Protein AF-A0A2G0E6L5-F1 (afdb_monomer)

Foldseek 3Di:
DAALQAALPPRHRDDFWFADVPSRYIHHPVCCVVDVVTPPADSLLSVVVSVVVPDDPVPDPDDDDDPVSVVSVVVSVVVVCCVPVVDDDPVVVVVVCVVVCVVVPDDPPPPPPPPPPDPDDDDD

Structure (mmCIF, N/CA/C/O backbone):
data_AF-A0A2G0E6L5-F1
#
_entry.id   AF-A0A2G0E6L5-F1
#
loop_
_atom_site.group_PDB
_atom_site.id
_atom_site.type_symbol
_atom_site.label_atom_id
_atom_site.label_alt_id
_atom_site.label_comp_id
_atom_site.label_asym_id
_atom_site.label_entity_id
_atom_site.label_seq_id
_atom_site.pdbx_PDB_ins_code
_atom_site.Cartn_x
_atom_site.Cartn_y
_atom_site.Cartn_z
_atom_site.occupancy
_atom_site.B_iso_or_equiv
_atom_site.auth_seq_id
_atom_site.auth_comp_id
_atom_site.auth_asym_id
_atom_site.auth_atom_id
_atom_site.pdbx_PDB_model_num
ATOM 1 N N . ALA A 1 1 ? -3.704 -6.688 -12.206 1.00 71.94 1 ALA A N 1
ATOM 2 C CA . ALA A 1 1 ? -3.795 -6.500 -10.745 1.00 71.94 1 ALA A CA 1
ATOM 3 C C . ALA A 1 1 ? -2.382 -6.528 -10.171 1.00 71.94 1 ALA A C 1
ATOM 5 O O . ALA A 1 1 ? -1.579 -7.297 -10.692 1.00 71.94 1 ALA A O 1
ATOM 6 N N . PRO A 1 2 ? -2.071 -5.690 -9.175 1.00 89.50 2 PRO A N 1
ATOM 7 C CA . PRO A 1 2 ? -0.732 -5.581 -8.597 1.00 89.50 2 PRO A CA 1
ATOM 8 C C . PRO A 1 2 ? -0.267 -6.854 -7.868 1.00 89.50 2 PRO A C 1
ATOM 10 O O . PRO A 1 2 ? -1.078 -7.542 -7.243 1.00 89.50 2 PRO A O 1
ATOM 13 N N . ILE A 1 3 ? 1.035 -7.163 -7.932 1.00 95.25 3 ILE A N 1
ATOM 14 C CA . ILE A 1 3 ? 1.631 -8.350 -7.288 1.00 95.25 3 ILE A CA 1
ATOM 15 C C . ILE A 1 3 ? 2.066 -8.010 -5.854 1.00 95.25 3 ILE A C 1
ATOM 17 O O . ILE A 1 3 ? 3.027 -7.272 -5.647 1.00 95.25 3 ILE A O 1
ATOM 21 N N . TRP A 1 4 ? 1.393 -8.593 -4.857 1.00 95.81 4 TRP A N 1
ATOM 22 C CA . TRP A 1 4 ? 1.665 -8.362 -3.425 1.00 95.81 4 TRP A CA 1
ATOM 23 C C . TRP A 1 4 ? 2.383 -9.521 -2.723 1.00 95.81 4 TRP A C 1
ATOM 25 O O . TRP A 1 4 ? 2.930 -9.368 -1.631 1.00 95.81 4 TRP A O 1
ATOM 35 N N . THR A 1 5 ? 2.397 -10.706 -3.326 1.00 95.56 5 THR A N 1
ATOM 36 C CA . THR A 1 5 ? 2.822 -11.937 -2.646 1.00 95.56 5 THR A CA 1
ATOM 37 C C . THR A 1 5 ? 4.336 -12.067 -2.508 1.00 95.56 5 THR A C 1
ATOM 39 O O . THR A 1 5 ? 4.821 -12.541 -1.483 1.00 95.56 5 THR A O 1
ATOM 42 N N . HIS A 1 6 ? 5.094 -11.630 -3.511 1.00 96.25 6 HIS A N 1
ATOM 43 C CA . HIS A 1 6 ? 6.541 -11.819 -3.596 1.00 96.25 6 HIS A CA 1
ATOM 44 C C . HIS A 1 6 ? 7.192 -10.655 -4.345 1.00 96.25 6 HIS A C 1
ATOM 46 O O . HIS A 1 6 ? 6.513 -9.918 -5.057 1.00 96.25 6 HIS A O 1
ATOM 52 N N . CYS A 1 7 ? 8.509 -10.504 -4.196 1.00 97.69 7 CYS A N 1
ATOM 53 C CA . CYS A 1 7 ? 9.281 -9.523 -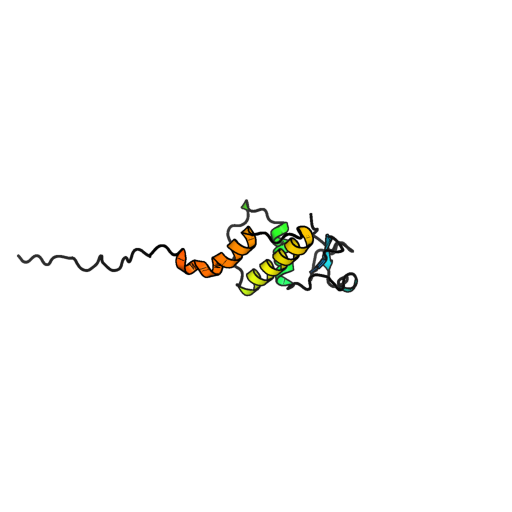4.943 1.00 97.69 7 CYS A CA 1
ATOM 54 C C . CYS A 1 7 ? 9.186 -9.830 -6.434 1.00 97.69 7 CYS A C 1
ATOM 56 O O . CYS A 1 7 ? 9.642 -10.886 -6.867 1.00 97.69 7 CYS A O 1
ATOM 58 N N . VAL A 1 8 ? 8.686 -8.883 -7.219 1.00 97.69 8 VAL A N 1
ATOM 59 C CA . VAL A 1 8 ? 8.522 -9.039 -8.674 1.00 97.69 8 VAL A CA 1
ATOM 60 C C . VAL A 1 8 ? 9.833 -9.264 -9.434 1.00 97.69 8 VAL A C 1
ATOM 62 O O . VAL A 1 8 ? 9.801 -9.740 -10.561 1.00 97.69 8 VAL A O 1
ATOM 65 N N . VAL A 1 9 ? 10.986 -8.967 -8.822 1.00 97.25 9 VAL A N 1
ATOM 66 C CA . VAL A 1 9 ? 12.297 -9.136 -9.468 1.00 97.25 9 VAL A CA 1
ATOM 67 C C . VAL A 1 9 ? 12.984 -10.457 -9.119 1.00 97.25 9 VA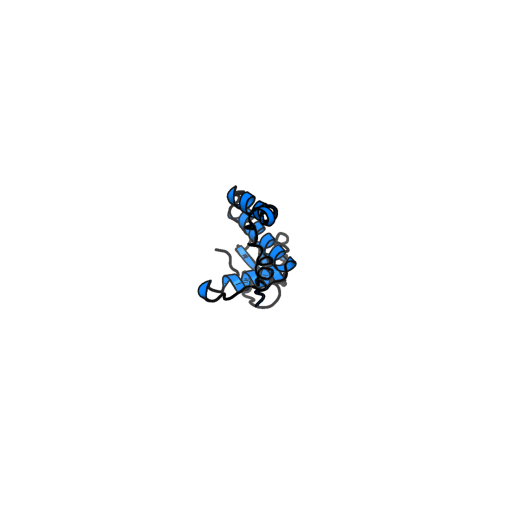L A C 1
ATOM 69 O O . VAL A 1 9 ? 13.628 -11.049 -9.977 1.00 97.25 9 VAL A O 1
ATOM 72 N N . CYS A 1 10 ? 12.866 -10.950 -7.883 1.00 97.25 10 CYS A N 1
ATOM 73 C CA . CYS A 1 10 ? 13.588 -12.161 -7.456 1.00 97.25 10 CYS A CA 1
ATOM 74 C C . CYS A 1 10 ? 12.748 -13.233 -6.767 1.00 97.25 10 CYS A C 1
ATOM 76 O O . CYS A 1 10 ? 13.301 -14.245 -6.344 1.00 97.25 10 CYS A O 1
ATOM 78 N N . GLY A 1 11 ? 11.449 -13.007 -6.581 1.00 97.25 11 GLY A N 1
ATOM 79 C CA . GLY A 1 11 ? 10.563 -13.955 -5.910 1.00 97.25 11 GLY A CA 1
ATOM 80 C C . GLY A 1 11 ? 10.707 -14.022 -4.387 1.00 97.25 11 GLY A C 1
ATOM 81 O O . GLY A 1 11 ? 10.053 -14.855 -3.768 1.00 97.25 11 GLY A O 1
ATOM 82 N N . GLU A 1 12 ? 11.515 -13.160 -3.755 1.00 97.38 12 GLU A N 1
ATOM 83 C CA . GLU A 1 12 ? 11.623 -13.108 -2.289 1.00 97.38 12 GLU A CA 1
ATOM 84 C C . GLU A 1 12 ? 10.243 -12.898 -1.649 1.00 97.38 12 GLU A C 1
ATOM 86 O O . GLU A 1 12 ? 9.460 -12.060 -2.099 1.00 97.38 12 GLU A O 1
ATOM 91 N N . THR A 1 13 ? 9.946 -13.638 -0.584 1.00 95.94 13 THR A N 1
ATOM 92 C CA . THR A 1 13 ? 8.643 -13.596 0.103 1.00 95.94 13 THR A CA 1
ATOM 93 C C . THR A 1 13 ? 8.738 -12.989 1.499 1.00 95.94 13 THR A C 1
ATOM 95 O O . THR A 1 13 ? 7.722 -12.527 2.034 1.00 95.94 13 THR A O 1
ATOM 98 N N . LYS A 1 14 ? 9.948 -12.933 2.073 1.00 94.19 14 LYS A N 1
ATOM 99 C CA . LYS A 1 14 ? 10.218 -12.502 3.449 1.00 94.19 14 LYS A CA 1
ATOM 100 C C . LYS A 1 14 ? 11.044 -11.216 3.502 1.00 94.19 14 LYS A C 1
ATOM 102 O O . LYS A 1 14 ? 11.731 -10.849 2.558 1.00 94.19 14 LYS A O 1
ATOM 107 N N . GLY A 1 15 ? 10.976 -10.535 4.644 1.00 93.00 15 GLY A N 1
ATOM 108 C CA . GLY A 1 15 ? 11.694 -9.284 4.887 1.00 93.00 15 GLY A CA 1
ATOM 109 C C . GLY A 1 15 ? 10.863 -8.040 4.577 1.00 93.00 15 GLY A C 1
ATOM 110 O O . GLY A 1 15 ? 9.630 -8.088 4.563 1.00 93.00 15 GLY A O 1
ATOM 111 N N . LYS A 1 16 ? 11.553 -6.913 4.382 1.00 95.31 16 LYS A N 1
ATOM 112 C CA . LYS A 1 16 ? 10.930 -5.626 4.066 1.00 95.31 16 LYS A CA 1
ATOM 113 C C . LYS A 1 16 ? 10.669 -5.515 2.572 1.00 95.31 16 LYS A C 1
ATOM 115 O O . LYS A 1 16 ? 11.498 -5.900 1.745 1.00 95.31 16 LYS A O 1
ATOM 120 N N . PHE A 1 17 ? 9.518 -4.945 2.259 1.00 97.31 17 PHE A N 1
ATOM 121 C CA . PHE A 1 17 ? 9.077 -4.685 0.903 1.00 97.31 17 PHE A CA 1
ATOM 122 C C . PHE A 1 17 ? 8.621 -3.245 0.797 1.00 97.31 17 PHE A C 1
ATOM 124 O O . PHE A 1 17 ? 8.211 -2.646 1.790 1.00 97.31 17 PHE A O 1
ATOM 131 N N . ASP A 1 18 ? 8.658 -2.740 -0.423 1.00 97.00 18 ASP A N 1
ATOM 132 C CA . ASP A 1 18 ? 7.980 -1.514 -0.808 1.00 97.00 18 ASP A CA 1
ATOM 133 C C . ASP A 1 18 ? 7.271 -1.730 -2.145 1.00 97.00 18 ASP A C 1
ATOM 135 O O . ASP A 1 18 ? 7.517 -2.734 -2.819 1.00 97.00 18 ASP A O 1
ATOM 139 N N . TYR A 1 19 ? 6.369 -0.830 -2.511 1.00 96.62 19 TYR A N 1
ATOM 140 C CA . TYR A 1 19 ? 5.605 -0.926 -3.742 1.00 96.62 19 TYR A CA 1
ATOM 141 C C . TYR A 1 19 ? 6.252 -0.132 -4.877 1.00 96.62 19 TYR A C 1
ATOM 143 O O . TYR A 1 19 ? 6.645 1.019 -4.700 1.00 96.62 19 TYR A O 1
ATOM 151 N N . SER A 1 20 ? 6.326 -0.745 -6.057 1.00 96.00 20 SER A N 1
ATOM 152 C CA . SER A 1 20 ? 6.755 -0.092 -7.288 1.00 96.00 20 SER A CA 1
ATOM 153 C C . SER A 1 20 ? 5.649 -0.169 -8.330 1.00 96.00 20 SER A C 1
ATOM 155 O O . SER A 1 20 ? 5.268 -1.254 -8.780 1.00 96.00 20 SER A O 1
ATOM 157 N N . SER A 1 21 ? 5.178 0.997 -8.768 1.00 93.69 21 SER A N 1
ATOM 158 C CA . SER A 1 21 ? 4.220 1.076 -9.877 1.00 93.69 21 SER A CA 1
ATOM 159 C C . SER A 1 21 ? 4.873 0.746 -11.210 1.00 93.69 21 SER A C 1
ATOM 161 O O . SER A 1 21 ? 4.269 0.052 -12.026 1.00 93.69 21 SER A O 1
ATOM 163 N N . LYS A 1 22 ? 6.148 1.123 -11.373 1.00 93.75 22 LYS A N 1
ATOM 164 C CA . LYS A 1 22 ? 6.986 0.773 -12.526 1.00 93.75 22 LYS A CA 1
ATOM 165 C C . LYS A 1 22 ? 7.046 -0.738 -12.761 1.00 93.75 22 LYS A C 1
ATOM 167 O O . LYS A 1 22 ? 6.947 -1.175 -13.903 1.00 93.75 22 LYS A O 1
ATOM 172 N N . TYR A 1 23 ? 7.198 -1.532 -11.699 1.00 95.06 23 TYR A N 1
ATOM 173 C CA . TYR A 1 23 ? 7.230 -2.996 -11.791 1.00 95.06 23 TYR A CA 1
ATOM 174 C C . TYR A 1 23 ? 5.870 -3.669 -11.521 1.00 95.06 23 TYR A C 1
ATOM 176 O O . TYR A 1 23 ? 5.774 -4.895 -11.562 1.00 95.06 23 TYR A O 1
ATOM 184 N N . GLY A 1 24 ? 4.814 -2.895 -11.250 1.00 94.00 24 GLY A N 1
ATOM 185 C CA . GLY A 1 24 ? 3.460 -3.409 -11.024 1.00 94.00 24 GLY A CA 1
ATOM 186 C C . GLY A 1 24 ? 3.310 -4.303 -9.787 1.00 94.00 24 GLY A C 1
ATOM 187 O O . GLY A 1 24 ? 2.466 -5.205 -9.772 1.00 94.00 24 GLY A O 1
ATOM 188 N N . GLY A 1 25 ? 4.137 -4.103 -8.761 1.00 95.88 25 GLY A N 1
ATOM 189 C CA . GLY A 1 25 ? 4.125 -4.952 -7.576 1.00 95.88 25 GLY A CA 1
ATOM 190 C C . GLY A 1 25 ? 5.178 -4.595 -6.538 1.00 95.88 25 GLY A C 1
ATOM 191 O O . GLY A 1 25 ? 5.903 -3.605 -6.648 1.00 95.88 25 GLY A O 1
ATOM 192 N N . VAL A 1 26 ? 5.256 -5.421 -5.498 1.00 97.25 26 VAL A N 1
ATOM 193 C CA . VAL A 1 26 ? 6.206 -5.209 -4.406 1.00 97.25 26 VAL A CA 1
ATOM 194 C C . VAL A 1 26 ? 7.631 -5.599 -4.799 1.00 97.25 26 VAL A C 1
ATOM 196 O O . VAL A 1 26 ? 7.867 -6.599 -5.478 1.00 97.25 26 VAL A O 1
ATOM 199 N N . ILE A 1 27 ? 8.605 -4.839 -4.310 1.00 97.81 27 ILE A N 1
ATOM 200 C CA . ILE A 1 27 ? 10.041 -5.095 -4.432 1.00 97.81 27 ILE A CA 1
ATOM 201 C C . ILE A 1 27 ? 10.671 -5.200 -3.041 1.00 97.81 27 ILE A C 1
ATOM 203 O O . ILE A 1 27 ? 10.305 -4.462 -2.126 1.00 97.81 27 ILE A O 1
ATOM 207 N N . CYS A 1 28 ? 11.584 -6.156 -2.853 1.00 97.38 28 CYS A N 1
ATOM 208 C CA . CYS A 1 28 ? 12.268 -6.335 -1.573 1.00 97.38 28 CYS A CA 1
ATOM 209 C C . CYS A 1 28 ? 13.406 -5.320 -1.395 1.00 97.38 28 CYS A C 1
ATOM 211 O O . CYS A 1 28 ? 13.875 -4.726 -2.363 1.00 97.38 28 CYS A O 1
ATOM 213 N N . GLU A 1 29 ? 13.892 -5.177 -0.162 1.00 96.50 29 GLU A N 1
ATOM 214 C CA . GLU A 1 29 ? 14.966 -4.241 0.214 1.00 96.50 29 GLU A CA 1
ATOM 215 C C . GLU A 1 29 ? 16.228 -4.344 -0.660 1.00 96.50 29 GLU A C 1
ATOM 217 O O . GLU A 1 29 ? 16.821 -3.328 -1.011 1.00 96.50 29 GLU A O 1
ATOM 222 N N . ARG A 1 30 ? 16.588 -5.552 -1.121 1.00 97.06 30 ARG A N 1
ATOM 223 C CA . ARG A 1 30 ? 17.740 -5.761 -2.026 1.00 97.06 30 ARG A CA 1
ATOM 224 C C . ARG A 1 30 ? 17.564 -5.130 -3.410 1.00 97.06 30 ARG A C 1
ATOM 226 O O . ARG A 1 30 ? 18.526 -5.004 -4.156 1.00 97.06 30 ARG A O 1
ATOM 233 N N . HIS A 1 31 ? 16.325 -4.830 -3.772 1.00 97.62 31 HIS A N 1
ATOM 234 C CA . HIS A 1 31 ? 15.897 -4.431 -5.105 1.00 97.62 31 HIS A CA 1
ATOM 235 C C . HIS A 1 31 ? 15.266 -3.040 -5.137 1.00 97.62 31 HIS A C 1
ATOM 237 O O . HIS A 1 31 ? 14.825 -2.594 -6.192 1.00 97.62 31 HIS A O 1
ATOM 243 N N . TRP A 1 32 ? 15.27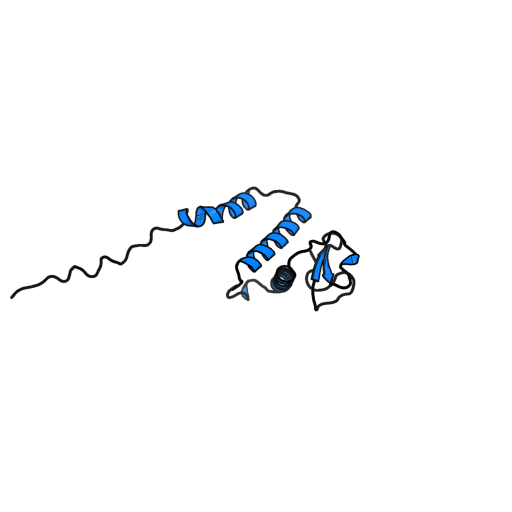0 -2.330 -4.007 1.00 96.88 32 TRP A N 1
ATOM 244 C CA . TRP A 1 32 ? 14.815 -0.946 -3.917 1.00 96.88 32 TRP A CA 1
ATOM 245 C C . TRP A 1 32 ? 15.551 -0.002 -4.865 1.00 96.88 32 TRP A C 1
ATOM 247 O O . TRP A 1 32 ? 14.921 0.887 -5.415 1.00 96.88 32 TRP A O 1
ATOM 257 N N . SER A 1 33 ? 16.841 -0.224 -5.118 1.00 96.81 33 SER A N 1
A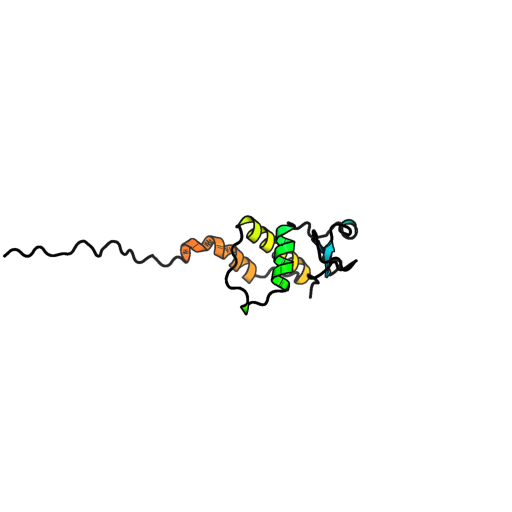TOM 258 C CA . SER A 1 33 ? 17.645 0.593 -6.038 1.00 96.81 33 SER A CA 1
ATOM 259 C C . SER A 1 33 ? 17.264 0.456 -7.518 1.00 96.81 33 SER A C 1
ATOM 261 O O . SER A 1 33 ? 17.775 1.197 -8.348 1.00 96.81 33 SER A O 1
ATOM 263 N N . MET A 1 34 ? 16.394 -0.490 -7.888 1.00 96.62 34 MET A N 1
ATOM 264 C CA . MET A 1 34 ? 15.893 -0.592 -9.268 1.00 96.62 34 MET A CA 1
ATOM 265 C C . MET A 1 34 ? 14.721 0.355 -9.551 1.00 96.62 34 MET A C 1
ATOM 267 O O . MET A 1 34 ? 14.347 0.561 -10.716 1.00 96.62 34 MET A O 1
ATOM 271 N N . ASP A 1 35 ? 14.146 0.929 -8.496 1.00 96.69 35 ASP A N 1
ATOM 272 C CA . ASP A 1 35 ? 13.129 1.961 -8.589 1.00 96.69 35 ASP A CA 1
ATOM 273 C C . ASP A 1 35 ? 13.310 3.014 -7.492 1.00 96.69 35 ASP A C 1
ATOM 275 O O . ASP A 1 35 ? 12.776 2.890 -6.390 1.00 96.69 35 ASP A O 1
ATOM 279 N N . ASP A 1 36 ? 14.028 4.086 -7.823 1.00 95.00 36 ASP A N 1
ATOM 280 C CA . ASP A 1 36 ? 14.204 5.240 -6.935 1.00 95.00 36 ASP A CA 1
ATOM 281 C C . ASP A 1 36 ? 12.874 5.955 -6.623 1.00 95.00 36 ASP A C 1
ATOM 283 O O . ASP A 1 36 ? 12.753 6.611 -5.586 1.00 95.00 36 ASP A O 1
ATOM 287 N N . HIS A 1 37 ? 11.861 5.782 -7.483 1.00 94.44 37 HIS A N 1
ATOM 288 C CA . HIS A 1 37 ? 10.518 6.357 -7.353 1.00 94.44 37 HIS A CA 1
ATOM 289 C C . HIS A 1 37 ? 9.492 5.351 -6.814 1.00 94.44 37 HIS A C 1
ATOM 291 O O . HIS A 1 37 ? 8.284 5.574 -6.927 1.00 94.44 37 HIS A O 1
ATOM 297 N N . ARG A 1 38 ? 9.951 4.249 -6.200 1.00 94.69 38 ARG A N 1
ATOM 298 C CA . ARG A 1 38 ? 9.086 3.399 -5.373 1.00 94.69 38 ARG A CA 1
ATOM 299 C C . ARG A 1 38 ? 8.361 4.249 -4.329 1.00 94.69 38 ARG A C 1
ATOM 301 O O . ARG A 1 38 ? 8.772 5.362 -4.020 1.00 94.69 38 ARG A O 1
ATOM 308 N N . TYR A 1 39 ? 7.287 3.732 -3.760 1.00 95.00 39 TYR A N 1
ATOM 309 C CA . TYR A 1 39 ? 6.382 4.563 -2.965 1.00 95.00 39 TYR A CA 1
ATOM 310 C C . TYR A 1 39 ? 6.992 5.118 -1.673 1.00 95.00 39 TYR A C 1
ATOM 312 O O . TYR A 1 39 ? 6.465 6.082 -1.119 1.00 95.00 39 TYR A O 1
ATOM 320 N N . HIS A 1 40 ? 8.097 4.537 -1.193 1.00 95.69 40 HIS A N 1
ATOM 321 C CA . HIS A 1 40 ? 8.715 4.868 0.094 1.00 95.69 40 HIS A CA 1
ATOM 322 C C . HIS A 1 40 ? 7.709 4.794 1.244 1.00 95.69 40 HIS A C 1
ATOM 324 O O . HIS A 1 40 ? 7.781 5.560 2.204 1.00 95.69 40 HIS A O 1
ATOM 330 N N . ALA A 1 41 ? 6.771 3.850 1.143 1.00 94.81 41 ALA A N 1
ATOM 331 C CA . ALA A 1 41 ? 5.707 3.681 2.114 1.00 94.81 41 ALA A CA 1
ATOM 332 C C . ALA A 1 41 ? 6.240 3.116 3.440 1.00 94.81 41 ALA A C 1
ATOM 334 O O . ALA A 1 41 ? 7.286 2.461 3.494 1.00 94.81 41 ALA A O 1
ATOM 335 N N . ASP A 1 42 ? 5.488 3.323 4.528 1.00 95.06 42 ASP A N 1
ATOM 336 C CA . ASP A 1 42 ? 5.816 2.715 5.820 1.00 95.06 42 ASP A CA 1
ATOM 337 C C . ASP A 1 42 ? 5.868 1.178 5.667 1.00 95.06 42 ASP A C 1
ATOM 339 O O . ASP A 1 42 ? 4.870 0.566 5.261 1.00 95.06 42 ASP A O 1
ATOM 343 N N . PRO A 1 43 ? 6.983 0.511 6.025 1.00 92.88 43 PRO A N 1
ATOM 344 C CA . PRO A 1 43 ? 7.108 -0.938 5.881 1.00 92.88 43 PRO A CA 1
ATOM 345 C C . PRO A 1 43 ? 6.011 -1.731 6.606 1.00 92.88 43 PRO A C 1
ATOM 347 O O . PRO A 1 43 ? 5.655 -2.831 6.177 1.00 92.88 43 PRO A O 1
ATOM 350 N N . ARG A 1 44 ? 5.447 -1.187 7.695 1.00 94.50 44 ARG A N 1
ATOM 351 C CA . ARG A 1 44 ? 4.313 -1.783 8.418 1.00 94.50 44 ARG A CA 1
ATOM 352 C C . ARG A 1 44 ? 3.047 -1.732 7.573 1.00 94.50 44 ARG A C 1
ATOM 354 O O . ARG A 1 44 ? 2.323 -2.722 7.520 1.00 94.50 44 ARG A O 1
ATOM 361 N N . ALA A 1 45 ? 2.792 -0.613 6.897 1.00 95.88 45 ALA A N 1
ATOM 362 C CA . ALA A 1 45 ? 1.654 -0.486 5.995 1.00 95.88 45 ALA A CA 1
ATOM 363 C C . ALA A 1 45 ? 1.769 -1.481 4.835 1.00 95.88 45 ALA A C 1
ATOM 365 O O . ALA A 1 45 ? 0.826 -2.233 4.589 1.00 95.88 45 ALA A O 1
ATOM 366 N N . VAL A 1 46 ? 2.946 -1.571 4.203 1.00 96.06 46 VAL A N 1
ATOM 367 C CA . VAL A 1 46 ? 3.204 -2.543 3.127 1.00 96.06 46 VAL A CA 1
ATOM 368 C C . VAL A 1 46 ? 3.002 -3.976 3.625 1.00 96.06 46 VAL A C 1
ATOM 370 O O . VAL A 1 46 ? 2.355 -4.774 2.951 1.00 96.06 46 VAL A O 1
ATOM 373 N N . TYR A 1 47 ? 3.489 -4.308 4.824 1.00 94.88 47 TYR A N 1
ATOM 374 C CA . TYR A 1 47 ? 3.272 -5.620 5.436 1.00 94.88 47 TYR A CA 1
ATOM 375 C C . TYR A 1 47 ? 1.780 -5.959 5.579 1.00 94.88 47 TYR A C 1
ATOM 377 O O . TYR A 1 47 ? 1.347 -7.028 5.142 1.00 94.88 47 TYR A O 1
ATOM 385 N N . PHE A 1 48 ? 0.985 -5.049 6.147 1.00 94.44 48 PHE A N 1
ATOM 386 C CA . PHE A 1 48 ? -0.447 -5.276 6.335 1.00 94.44 48 PHE A CA 1
ATOM 387 C C . PHE A 1 48 ? -1.201 -5.356 5.010 1.00 94.44 48 PHE A C 1
ATOM 389 O O . PHE A 1 48 ? -2.018 -6.256 4.852 1.00 94.44 48 PHE A O 1
ATOM 396 N N . VAL A 1 49 ? -0.900 -4.494 4.035 1.00 94.25 49 VAL A N 1
ATOM 397 C CA . VAL A 1 49 ? -1.525 -4.559 2.704 1.00 94.25 49 VAL A CA 1
ATOM 398 C C . VAL A 1 49 ? -1.213 -5.889 2.015 1.00 94.25 49 VAL A C 1
ATOM 400 O O . VAL A 1 49 ? -2.128 -6.532 1.499 1.00 94.25 49 VAL A O 1
ATOM 403 N N . ARG A 1 50 ? 0.039 -6.368 2.081 1.00 94.31 50 ARG A N 1
ATOM 404 C CA . ARG A 1 50 ? 0.407 -7.699 1.569 1.00 94.31 50 ARG A CA 1
ATOM 405 C C . ARG A 1 50 ? -0.397 -8.805 2.248 1.00 94.31 50 ARG A C 1
ATOM 407 O O . ARG A 1 50 ? -0.947 -9.662 1.561 1.00 94.31 50 ARG A O 1
ATOM 414 N N . MET A 1 51 ? -0.507 -8.770 3.574 1.00 92.19 51 MET A N 1
ATOM 415 C CA . MET A 1 51 ? -1.283 -9.747 4.339 1.00 92.19 51 MET A CA 1
ATOM 416 C C . MET A 1 51 ? -2.773 -9.709 3.965 1.00 92.19 51 MET A C 1
ATOM 418 O O . MET A 1 51 ? -3.355 -10.748 3.666 1.00 92.19 51 MET A O 1
ATOM 422 N N . PHE A 1 52 ? -3.383 -8.523 3.928 1.00 91.69 52 PHE A N 1
ATOM 423 C CA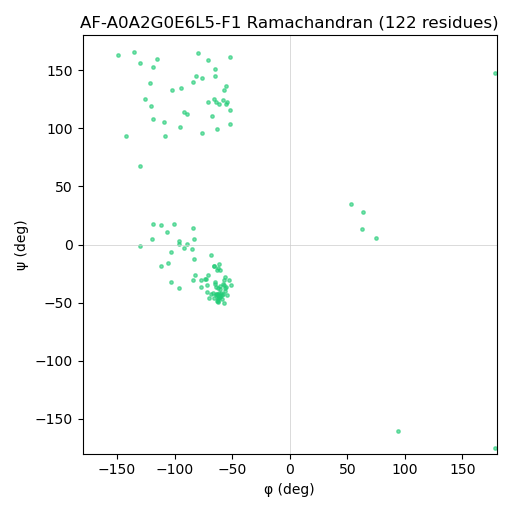 . PHE A 1 52 ? -4.798 -8.349 3.594 1.00 91.69 52 PHE A CA 1
ATOM 424 C C . PHE A 1 52 ? -5.118 -8.752 2.155 1.00 91.69 52 PHE A C 1
ATOM 426 O O . PHE A 1 52 ? -6.187 -9.299 1.919 1.00 91.69 52 PHE A O 1
ATOM 433 N N . SER A 1 53 ? -4.185 -8.574 1.214 1.00 91.25 53 SER A N 1
ATOM 434 C CA . SER A 1 53 ? -4.366 -9.020 -0.176 1.00 91.25 53 SER A CA 1
ATOM 435 C C . SER A 1 53 ? -4.532 -10.542 -0.320 1.00 91.25 53 SER A C 1
ATOM 437 O O . SER A 1 53 ? -5.060 -11.004 -1.328 1.00 91.25 53 SER A O 1
ATOM 439 N N . ALA A 1 54 ? -4.100 -11.317 0.682 1.00 89.44 54 ALA A N 1
ATOM 440 C CA . ALA A 1 54 ? -4.170 -12.777 0.694 1.00 89.44 54 ALA A CA 1
ATOM 441 C C . ALA A 1 54 ? -5.309 -13.339 1.568 1.00 89.44 54 ALA A C 1
ATOM 443 O O . ALA A 1 54 ? -5.533 -14.551 1.575 1.00 89.44 54 ALA A O 1
ATOM 444 N N . ILE A 1 55 ? -6.017 -12.489 2.323 1.00 90.75 55 ILE A N 1
ATOM 445 C CA . ILE A 1 55 ? -7.085 -12.897 3.245 1.00 90.75 55 ILE A CA 1
ATOM 446 C C . ILE A 1 55 ? -8.445 -12.603 2.612 1.00 90.75 55 ILE A C 1
ATOM 448 O O . ILE A 1 55 ? -8.691 -11.514 2.104 1.00 90.75 55 ILE A O 1
ATOM 452 N N . SER A 1 56 ? -9.354 -13.573 2.673 1.00 88.62 56 SER A N 1
ATOM 453 C CA . SER A 1 56 ? -10.737 -13.390 2.242 1.00 88.62 56 SER A CA 1
ATOM 454 C C . SER A 1 56 ? -11.572 -12.711 3.338 1.00 88.62 56 SER A C 1
ATOM 456 O O . SER A 1 56 ? -11.346 -12.930 4.529 1.00 88.62 56 SER A O 1
ATOM 458 N N . TYR A 1 57 ? -12.530 -11.865 2.947 1.00 87.38 57 TYR A N 1
ATOM 459 C CA . TYR A 1 57 ? -13.304 -11.031 3.881 1.00 87.38 57 TYR A CA 1
ATOM 460 C C . TYR A 1 57 ? -14.058 -11.832 4.952 1.00 87.38 57 TYR A C 1
ATOM 462 O O . TYR A 1 57 ? -14.148 -11.389 6.092 1.00 87.38 57 TYR A O 1
ATOM 470 N N . ASP A 1 58 ? -14.543 -13.027 4.613 1.00 89.44 58 ASP A N 1
ATOM 471 C CA . ASP A 1 58 ? -15.230 -13.963 5.515 1.00 89.44 58 ASP A CA 1
ATOM 472 C C . ASP A 1 58 ? -14.359 -14.428 6.694 1.00 89.44 58 ASP A C 1
ATOM 474 O O . ASP A 1 58 ? -14.881 -14.832 7.730 1.00 89.44 58 ASP A O 1
ATOM 478 N N . LYS A 1 59 ? -13.030 -14.336 6.564 1.00 85.12 59 LYS A N 1
ATOM 479 C CA . LYS A 1 59 ? -12.069 -14.745 7.597 1.00 85.12 59 LYS A CA 1
ATOM 480 C C . LYS A 1 59 ? -11.675 -13.605 8.536 1.00 85.12 59 LYS A C 1
ATOM 482 O O . LYS A 1 59 ? -10.903 -13.826 9.469 1.00 85.12 59 LYS A O 1
ATOM 487 N N . ILE A 1 60 ? -12.167 -12.389 8.299 1.00 87.06 60 ILE A N 1
ATOM 488 C CA . ILE A 1 60 ? -11.830 -11.206 9.093 1.00 87.06 60 ILE A CA 1
ATOM 489 C C . ILE A 1 60 ? -12.901 -11.011 10.171 1.00 87.06 60 ILE A C 1
ATOM 491 O O . ILE A 1 60 ? -13.974 -10.480 9.906 1.00 87.06 60 ILE A O 1
ATOM 495 N N . SER A 1 61 ? -12.596 -11.413 11.407 1.00 83.56 61 SER A N 1
ATOM 496 C CA . SER A 1 61 ? -13.477 -11.196 12.569 1.00 83.56 61 SER A CA 1
ATOM 497 C C . SER A 1 61 ? -13.343 -9.796 13.181 1.00 83.56 61 SER A C 1
ATOM 499 O O . SER A 1 61 ? -14.286 -9.288 13.782 1.00 83.56 61 SER A O 1
ATOM 501 N N . GLY A 1 62 ? -12.184 -9.154 13.018 1.00 85.25 62 GLY A N 1
ATOM 502 C CA . GLY A 1 62 ? -11.916 -7.805 13.506 1.00 85.25 62 GLY A CA 1
ATOM 503 C C . GLY A 1 62 ? -10.488 -7.361 13.198 1.00 85.25 62 GLY A C 1
ATOM 504 O O . GLY A 1 62 ? -9.566 -8.174 13.160 1.00 85.25 62 GLY A O 1
ATOM 505 N N . ILE A 1 63 ? -10.295 -6.060 12.966 1.00 85.94 63 ILE A N 1
ATOM 506 C CA . ILE A 1 63 ? -8.980 -5.461 12.703 1.00 85.94 63 ILE A CA 1
ATOM 507 C C . ILE A 1 63 ? -8.683 -4.441 13.802 1.00 85.94 63 ILE A C 1
ATOM 509 O O . ILE A 1 63 ? -9.255 -3.351 13.833 1.00 85.94 63 ILE A O 1
ATOM 513 N N . HIS A 1 64 ? -7.750 -4.783 14.689 1.00 90.25 64 HIS A N 1
ATOM 514 C CA . HIS A 1 64 ? -7.282 -3.910 15.765 1.00 90.25 64 HIS A CA 1
ATOM 515 C C . HIS A 1 64 ? -5.863 -3.431 15.456 1.00 90.25 64 HIS A C 1
ATOM 517 O O . HIS A 1 64 ? -4.878 -4.097 15.763 1.00 90.25 64 HIS A O 1
ATOM 523 N N . LEU A 1 65 ? -5.767 -2.266 14.818 1.00 91.69 65 LEU A N 1
ATOM 524 C CA . LEU A 1 65 ? -4.507 -1.594 14.500 1.00 91.69 65 LEU A CA 1
ATOM 525 C C . LEU A 1 65 ? -4.454 -0.234 15.189 1.00 91.69 65 LEU A C 1
ATOM 527 O O . LEU A 1 65 ? -5.494 0.388 15.418 1.00 91.69 65 LEU A O 1
ATOM 531 N N . LYS A 1 66 ? -3.240 0.240 15.476 1.00 94.81 66 LYS A N 1
ATOM 532 C CA . LYS A 1 66 ? -3.038 1.613 15.945 1.00 94.81 66 LYS A CA 1
ATOM 533 C C . LYS A 1 66 ? -3.432 2.611 14.853 1.00 94.81 66 LYS A C 1
ATOM 535 O O . LYS A 1 66 ? -3.314 2.302 13.663 1.00 94.81 66 LYS A O 1
ATOM 540 N N . GLU A 1 67 ? -3.866 3.803 15.250 1.00 93.25 67 GLU A N 1
ATOM 541 C CA . GLU A 1 67 ? -4.321 4.832 14.307 1.00 93.25 67 GLU A CA 1
ATOM 542 C C . GLU A 1 67 ? -3.225 5.249 13.322 1.00 93.25 67 GLU A C 1
ATOM 544 O O . GLU A 1 67 ? -3.506 5.409 12.136 1.00 93.25 67 GLU A O 1
ATOM 549 N N . GLU A 1 68 ? -1.961 5.302 13.752 1.00 94.94 68 GLU A N 1
ATOM 550 C CA . GLU A 1 68 ? -0.847 5.657 12.864 1.00 94.94 68 GLU A CA 1
ATOM 551 C C . GLU A 1 68 ? -0.666 4.612 11.756 1.00 94.94 68 GLU A C 1
ATOM 553 O O . GLU A 1 68 ? -0.388 4.943 10.608 1.00 94.94 68 GLU A O 1
ATOM 558 N N . THR A 1 69 ? -0.878 3.331 12.078 1.00 94.50 69 THR A N 1
ATOM 559 C CA . THR A 1 69 ? -0.777 2.245 11.092 1.00 94.50 69 THR A CA 1
ATOM 560 C C . THR A 1 69 ? -1.949 2.278 10.117 1.00 94.50 69 THR A C 1
ATOM 562 O O . THR A 1 69 ? -1.751 2.098 8.919 1.00 94.50 69 THR A O 1
ATOM 565 N N . LYS A 1 70 ? -3.167 2.547 10.605 1.00 94.00 70 LYS A N 1
ATOM 566 C CA . LYS A 1 70 ? -4.344 2.728 9.740 1.00 94.00 70 LYS A CA 1
ATOM 567 C C . LYS A 1 70 ? -4.147 3.891 8.768 1.00 94.00 70 LYS A C 1
ATOM 569 O O . LYS A 1 70 ? -4.507 3.769 7.600 1.00 94.00 70 LYS A O 1
ATOM 574 N N . GLN A 1 71 ? -3.574 4.996 9.245 1.00 94.25 71 GLN A N 1
ATOM 575 C CA . GLN A 1 71 ? -3.298 6.171 8.428 1.00 94.25 71 GLN A CA 1
ATOM 576 C C . GLN A 1 71 ? -2.237 5.872 7.358 1.00 94.25 71 GLN A C 1
ATOM 578 O O . GLN A 1 71 ? -2.490 6.131 6.186 1.00 94.25 71 GLN A O 1
ATOM 583 N N . ALA A 1 72 ? -1.137 5.205 7.719 1.00 95.88 72 ALA A N 1
ATOM 584 C CA . ALA A 1 72 ? -0.113 4.793 6.756 1.00 95.88 72 ALA A CA 1
ATOM 585 C C . ALA A 1 72 ? -0.644 3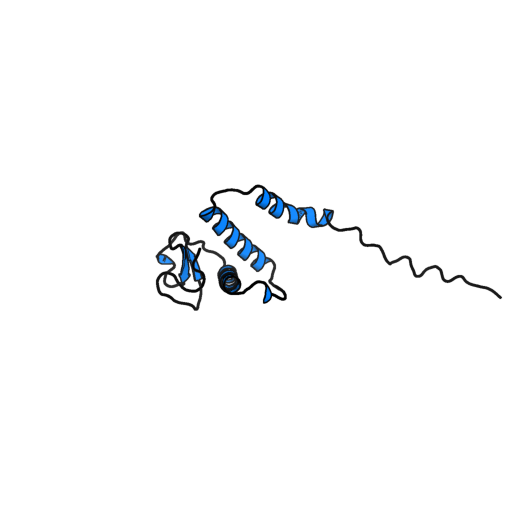.804 5.695 1.00 95.88 72 ALA A C 1
ATOM 587 O O . ALA A 1 72 ? -0.293 3.890 4.521 1.00 95.88 72 ALA A O 1
ATOM 588 N N . ILE A 1 73 ? -1.530 2.876 6.083 1.00 95.56 73 ILE A N 1
ATOM 589 C CA . ILE A 1 73 ? -2.215 1.983 5.131 1.00 95.56 73 ILE A CA 1
ATOM 590 C C . ILE A 1 73 ? -3.099 2.791 4.174 1.00 95.56 73 ILE A C 1
ATOM 592 O O . ILE A 1 73 ? -3.103 2.513 2.976 1.00 95.56 73 ILE A O 1
ATOM 596 N N . ARG A 1 74 ? -3.841 3.785 4.681 1.00 93.31 74 ARG A N 1
ATOM 597 C CA . ARG A 1 74 ? -4.683 4.653 3.847 1.00 93.31 74 ARG A CA 1
ATOM 598 C C . ARG A 1 74 ? -3.851 5.430 2.832 1.00 93.31 74 ARG A C 1
ATOM 600 O O . ARG A 1 74 ? -4.233 5.459 1.673 1.00 93.31 74 ARG A O 1
ATOM 607 N N . GLU A 1 75 ? -2.731 6.011 3.249 1.00 94.00 75 GLU A N 1
ATOM 608 C CA . GLU A 1 75 ? -1.822 6.756 2.367 1.00 94.00 75 GLU A CA 1
ATOM 609 C C . GLU A 1 75 ? -1.267 5.875 1.245 1.00 94.00 75 GLU A C 1
ATOM 611 O O . GLU A 1 75 ? -1.320 6.265 0.082 1.00 94.00 75 GLU A O 1
ATOM 616 N N . LEU A 1 76 ? -0.832 4.655 1.572 1.00 95.00 76 LEU A N 1
ATOM 617 C CA . LEU A 1 76 ? -0.384 3.677 0.578 1.00 95.00 76 LEU A CA 1
ATOM 618 C C . LEU A 1 76 ? -1.499 3.322 -0.422 1.00 95.00 76 LEU A C 1
ATOM 620 O O . LEU A 1 76 ? -1.260 3.265 -1.626 1.00 95.00 76 LEU A O 1
ATOM 624 N N . ILE A 1 77 ? -2.725 3.090 0.058 1.00 92.19 77 ILE A N 1
ATOM 625 C CA . ILE A 1 77 ? -3.874 2.806 -0.815 1.00 92.19 77 ILE A CA 1
ATOM 626 C C . ILE A 1 77 ? -4.193 4.013 -1.701 1.00 92.19 77 ILE A C 1
ATOM 628 O O . ILE A 1 77 ? -4.418 3.840 -2.895 1.00 92.19 77 ILE A O 1
ATOM 632 N N . ASP A 1 78 ? -4.186 5.221 -1.146 1.00 90.94 78 ASP A N 1
ATOM 633 C CA . ASP A 1 78 ? -4.456 6.447 -1.891 1.00 90.94 78 ASP A CA 1
ATOM 634 C C . ASP A 1 78 ? -3.427 6.658 -3.012 1.00 90.94 78 ASP A C 1
ATOM 636 O O . ASP A 1 78 ? -3.833 6.897 -4.146 1.00 90.94 78 ASP A O 1
ATOM 640 N N . GLN A 1 79 ? -2.130 6.453 -2.741 1.00 90.38 79 GLN A N 1
ATOM 641 C CA . GLN A 1 79 ? -1.081 6.497 -3.769 1.00 90.38 79 GLN A CA 1
ATOM 642 C C . GLN A 1 79 ? -1.334 5.491 -4.902 1.00 90.38 79 GLN A C 1
ATOM 644 O O . GLN A 1 79 ? -1.197 5.841 -6.073 1.00 90.38 79 GLN A O 1
ATOM 649 N N . LEU A 1 80 ? -1.761 4.262 -4.576 1.00 90.06 80 LEU A N 1
ATOM 650 C CA . LEU A 1 80 ? -2.124 3.265 -5.591 1.00 90.06 80 LEU A CA 1
ATOM 651 C C . LEU A 1 80 ? -3.301 3.740 -6.447 1.00 90.06 80 LEU A C 1
ATOM 653 O O . LEU A 1 80 ? -3.275 3.594 -7.665 1.00 90.06 80 LEU A O 1
ATOM 657 N N . TYR A 1 81 ? -4.355 4.273 -5.828 1.00 87.31 81 TYR A N 1
ATOM 658 C CA . TYR A 1 81 ? -5.520 4.756 -6.569 1.00 87.31 81 TYR A CA 1
ATOM 659 C C . TYR A 1 81 ? -5.169 5.932 -7.478 1.00 87.31 81 TYR A C 1
ATOM 661 O O . TYR A 1 81 ? -5.613 5.950 -8.627 1.00 87.31 81 TYR A O 1
ATOM 669 N N . ASP A 1 82 ? -4.373 6.879 -6.985 1.00 86.75 82 ASP A N 1
ATOM 670 C CA . ASP A 1 82 ? -3.948 8.038 -7.764 1.00 86.75 82 ASP A CA 1
ATOM 671 C C . ASP A 1 82 ? -3.126 7.602 -8.989 1.00 86.75 82 ASP A C 1
ATOM 673 O O . ASP A 1 82 ? -3.415 8.053 -10.097 1.00 86.75 82 ASP A O 1
ATOM 677 N N . GLU A 1 83 ? -2.199 6.652 -8.829 1.00 86.81 83 GLU A N 1
ATOM 678 C CA . GLU A 1 83 ? -1.376 6.135 -9.930 1.00 86.81 83 GLU A CA 1
ATOM 679 C C . GLU A 1 83 ? -2.173 5.280 -10.934 1.00 86.81 83 GLU A C 1
ATOM 681 O O . GLU A 1 83 ? -2.039 5.443 -12.145 1.00 86.81 83 GLU A O 1
ATOM 686 N N . TYR A 1 84 ? -3.006 4.347 -10.455 1.00 82.75 84 TYR A N 1
ATOM 687 C CA . TYR A 1 84 ? -3.683 3.376 -11.327 1.00 82.75 84 TYR A CA 1
ATOM 688 C C . TYR A 1 84 ? -4.972 3.895 -11.959 1.00 82.75 84 TYR A C 1
ATOM 690 O O . TYR A 1 84 ? -5.351 3.428 -13.035 1.00 82.75 84 TYR A O 1
ATOM 698 N N . VAL A 1 85 ? -5.686 4.796 -11.285 1.00 83.50 85 VAL A N 1
ATOM 699 C CA . VAL A 1 85 ? -6.980 5.302 -11.762 1.00 83.50 85 VAL A CA 1
ATOM 700 C C . VAL A 1 85 ? -6.834 6.697 -12.362 1.00 83.50 85 VAL A C 1
ATOM 702 O O . VAL A 1 85 ? -7.570 7.018 -13.291 1.00 83.50 85 VAL A O 1
ATOM 705 N N . GLY A 1 86 ? -5.909 7.527 -11.864 1.00 76.12 86 GLY A N 1
ATOM 706 C CA . GLY A 1 86 ? -5.657 8.872 -12.396 1.00 76.12 86 GLY A CA 1
ATOM 707 C C . GLY A 1 86 ? -6.844 9.839 -12.288 1.00 76.12 86 GLY A C 1
ATOM 708 O O . GLY A 1 86 ? -6.856 10.881 -12.940 1.00 76.12 86 GLY A O 1
ATOM 709 N N . ILE A 1 87 ? -7.874 9.501 -11.501 1.00 75.75 87 ILE A N 1
ATOM 710 C CA . ILE A 1 87 ? -9.097 10.298 -11.356 1.00 75.75 87 ILE A CA 1
ATOM 711 C C . ILE A 1 87 ? -9.342 10.589 -9.879 1.00 75.75 87 ILE A C 1
ATOM 713 O O . ILE A 1 87 ? -9.524 9.685 -9.063 1.00 75.75 87 ILE A O 1
ATOM 717 N N . HIS A 1 88 ? -9.478 11.871 -9.548 1.00 73.31 88 HIS A N 1
ATOM 718 C CA . HIS A 1 88 ? -9.927 12.298 -8.228 1.00 73.31 88 HIS A CA 1
ATOM 719 C C . HIS A 1 88 ? -11.442 12.095 -8.080 1.00 73.31 88 HIS A C 1
ATOM 721 O O . HIS A 1 88 ? -12.261 12.928 -8.482 1.00 73.31 88 HIS A O 1
ATOM 727 N N . LEU A 1 89 ? -11.835 10.963 -7.494 1.00 78.06 89 LEU A N 1
ATOM 728 C CA . LEU A 1 89 ? -13.240 10.618 -7.279 1.00 78.06 89 LEU A CA 1
ATOM 729 C C . LEU A 1 89 ? -13.904 11.582 -6.280 1.00 78.06 89 LEU A C 1
ATOM 731 O O . LEU A 1 89 ? -13.488 11.689 -5.125 1.00 78.06 89 LEU A O 1
ATOM 735 N N . LYS A 1 90 ? -15.019 12.215 -6.678 1.00 82.81 90 LYS A N 1
ATOM 736 C CA . LYS A 1 90 ? -15.841 13.047 -5.771 1.00 82.81 90 LYS A CA 1
ATOM 737 C C . LYS A 1 90 ? -16.295 12.267 -4.531 1.00 82.81 90 LYS A C 1
ATOM 739 O O . LYS A 1 90 ? -16.310 12.817 -3.433 1.00 82.81 90 LYS A O 1
ATOM 744 N N . SER A 1 91 ? -16.597 10.979 -4.693 1.00 86.06 91 SER A N 1
ATOM 745 C CA . SER A 1 91 ? -16.972 10.088 -3.592 1.00 86.06 91 SER A CA 1
ATOM 746 C C . SER A 1 91 ? -15.836 9.878 -2.585 1.00 86.06 91 SER A C 1
ATOM 748 O O . SER A 1 91 ? -16.105 9.807 -1.391 1.00 86.06 91 SER A O 1
ATOM 750 N N . LYS A 1 92 ? -14.567 9.850 -3.027 1.00 84.06 92 LYS A N 1
ATOM 751 C CA . LYS A 1 92 ? -13.405 9.781 -2.120 1.00 84.06 92 LYS A CA 1
ATOM 752 C C . LYS A 1 92 ? -13.346 11.028 -1.244 1.00 84.06 92 LYS A C 1
ATOM 754 O O . LYS A 1 92 ? -13.315 10.912 -0.025 1.00 84.06 92 LYS A O 1
ATOM 759 N N . LYS A 1 93 ? -13.469 12.210 -1.860 1.00 84.44 93 LYS A N 1
ATOM 760 C CA . LYS A 1 93 ? -13.499 13.494 -1.142 1.00 84.44 93 LYS A CA 1
ATOM 761 C C . LYS A 1 93 ? -14.613 13.542 -0.091 1.00 84.44 93 LYS A C 1
ATOM 763 O O . LYS A 1 93 ? -14.394 14.036 1.009 1.00 84.44 93 LYS A O 1
ATOM 768 N N . PHE A 1 94 ? -15.789 13.003 -0.410 1.00 85.81 94 PHE A N 1
ATOM 769 C CA . PHE A 1 94 ? -16.877 12.865 0.558 1.00 85.81 94 PHE A CA 1
ATOM 770 C C . PHE A 1 94 ? -16.492 11.949 1.735 1.00 85.81 94 PHE A C 1
ATOM 772 O O . PHE A 1 94 ? -16.631 12.349 2.888 1.00 85.81 94 PHE A O 1
ATOM 779 N N . ILE A 1 95 ? -15.946 10.755 1.468 1.00 84.31 95 ILE A N 1
ATOM 780 C CA . ILE A 1 95 ? -15.487 9.806 2.503 1.00 84.31 95 ILE A CA 1
ATOM 781 C C . ILE A 1 95 ? -14.383 10.416 3.383 1.00 84.31 95 ILE A C 1
ATOM 783 O O . ILE A 1 95 ? -14.365 10.197 4.594 1.00 84.31 95 ILE A O 1
ATOM 787 N N . ASP A 1 96 ? -13.470 11.198 2.803 1.00 84.19 96 ASP A N 1
ATOM 788 C CA . ASP A 1 96 ? -12.434 11.925 3.545 1.00 84.19 96 ASP A CA 1
ATOM 789 C C . ASP A 1 96 ? -13.059 12.925 4.534 1.00 84.19 96 ASP A C 1
ATOM 791 O O . ASP A 1 96 ? -12.649 13.007 5.695 1.00 84.19 96 ASP A O 1
ATOM 795 N N . GLN A 1 97 ? -14.108 13.635 4.106 1.00 83.69 97 GLN A N 1
ATOM 796 C CA . GLN A 1 97 ? -14.837 14.605 4.926 1.00 83.69 97 GLN A CA 1
ATOM 797 C C . GLN A 1 97 ? -15.682 13.958 6.029 1.00 83.69 97 GLN A C 1
ATOM 799 O O . GLN A 1 97 ? -15.872 14.582 7.076 1.00 83.69 97 GLN A O 1
ATOM 804 N N . MET A 1 98 ? -16.127 12.707 5.868 1.00 82.19 98 MET A N 1
ATOM 805 C CA . MET A 1 98 ? -16.939 12.014 6.879 1.00 82.19 98 MET A CA 1
ATOM 806 C C . MET A 1 98 ? -16.263 11.929 8.252 1.00 82.19 98 MET A C 1
ATOM 808 O O . MET A 1 98 ? -16.961 11.974 9.265 1.00 82.19 98 MET A O 1
ATOM 812 N N . LYS A 1 99 ? -14.922 11.869 8.322 1.00 74.50 99 LYS A N 1
ATOM 813 C CA . LYS A 1 99 ? -14.199 11.908 9.609 1.00 74.50 99 LYS A CA 1
ATOM 814 C C . LYS A 1 99 ? -14.559 13.158 10.426 1.00 74.50 99 LYS A C 1
ATOM 816 O O . LYS A 1 99 ? -14.713 13.067 11.640 1.00 74.50 99 LYS A O 1
ATOM 821 N N . SER A 1 100 ? -14.746 14.304 9.767 1.00 76.38 100 SER A N 1
ATOM 822 C CA . SER A 1 100 ? -15.141 15.556 10.427 1.00 76.38 100 SER A CA 1
ATOM 823 C C . SER A 1 100 ? -16.604 15.552 10.879 1.00 76.38 100 SER A C 1
ATOM 825 O O . SER A 1 100 ? -16.936 16.158 11.894 1.00 76.38 100 SER A O 1
ATOM 827 N N . TRP A 1 101 ? -17.476 14.820 10.183 1.00 71.38 101 TRP A N 1
ATOM 828 C CA . TRP A 1 101 ? -18.913 14.745 10.469 1.00 71.38 101 TRP A CA 1
ATOM 829 C C . TRP A 1 101 ? -19.288 13.650 11.463 1.00 71.38 101 TRP A C 1
ATOM 831 O O . TRP A 1 101 ? -20.461 13.514 11.803 1.00 71.38 101 TRP A O 1
ATOM 841 N N . ALA A 1 102 ? -18.315 12.892 11.972 1.00 68.19 102 ALA A N 1
ATOM 842 C CA . ALA A 1 102 ? -18.556 11.846 12.962 1.00 68.19 102 ALA A CA 1
ATOM 843 C C . ALA A 1 102 ? -19.349 12.355 14.182 1.00 68.19 102 ALA A C 1
ATOM 845 O O . ALA A 1 102 ? -20.133 11.608 14.754 1.00 68.19 102 ALA A O 1
ATOM 846 N N . HIS A 1 103 ? -19.196 13.631 14.553 1.00 69.88 103 HIS A N 1
ATOM 847 C CA . HIS A 1 103 ? -19.969 14.263 15.625 1.00 69.88 103 HIS A CA 1
ATOM 848 C C . HIS A 1 103 ? -21.432 14.563 15.247 1.00 69.88 103 HIS A C 1
ATOM 850 O O . HIS A 1 103 ? -22.292 14.530 16.118 1.00 69.88 103 HIS A O 1
ATOM 856 N N . VAL A 1 104 ? -21.718 14.819 13.966 1.00 69.69 104 VAL A N 1
ATOM 857 C CA . VAL A 1 104 ? -23.063 15.119 13.435 1.00 69.69 104 VAL A CA 1
ATOM 858 C C . VAL A 1 104 ? -23.902 13.846 13.305 1.00 69.69 104 VAL A C 1
ATOM 860 O O . VAL A 1 104 ? -25.117 13.881 13.455 1.00 69.69 104 VAL A O 1
ATOM 863 N N . LEU A 1 105 ? -23.251 12.708 13.045 1.00 66.50 105 LEU A N 1
ATOM 864 C CA . LEU A 1 105 ? -23.911 11.410 12.878 1.00 66.50 105 LEU A CA 1
ATOM 865 C C . LEU A 1 105 ? -24.166 10.672 14.202 1.00 66.50 105 LEU A C 1
ATOM 867 O O . LEU A 1 105 ? -24.781 9.605 14.187 1.00 66.50 105 LEU A O 1
ATOM 871 N N . LYS A 1 106 ? -23.719 11.211 15.347 1.00 67.44 106 LYS A N 1
ATOM 872 C CA . LYS A 1 106 ? -24.070 10.647 16.654 1.00 67.44 106 LYS A CA 1
ATOM 873 C C . LYS A 1 106 ? -25.562 10.854 16.890 1.00 67.44 106 LYS A C 1
ATOM 875 O O . LYS A 1 106 ? -26.022 11.974 17.094 1.00 67.44 106 LYS A O 1
ATOM 880 N N . THR A 1 107 ? -26.321 9.762 16.864 1.00 63.22 107 THR A N 1
ATOM 881 C CA . THR A 1 107 ? -27.696 9.752 17.367 1.00 63.22 107 THR A CA 1
ATOM 882 C C . THR A 1 107 ? -27.653 10.215 18.826 1.00 63.22 107 THR A C 1
ATOM 884 O O . THR A 1 107 ? -26.784 9.730 19.554 1.00 63.22 107 THR A O 1
ATOM 887 N N . PRO A 1 108 ? -28.515 11.152 19.268 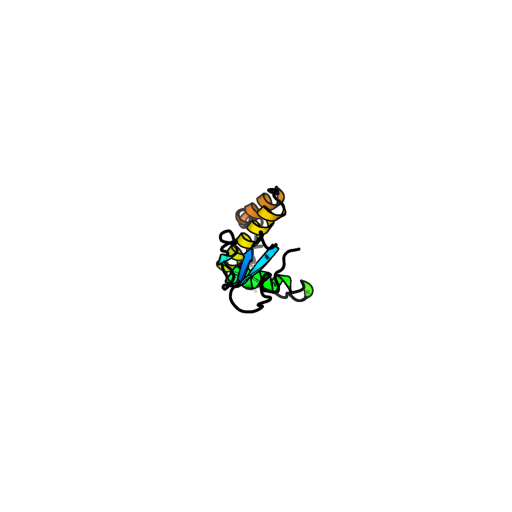1.00 61.28 108 PRO A N 1
ATOM 888 C CA . PRO A 1 108 ? -28.516 11.576 20.661 1.00 61.28 108 PRO A CA 1
ATOM 889 C C . PRO A 1 108 ? -28.706 10.340 21.538 1.00 61.28 108 PRO A C 1
ATOM 891 O O . PRO A 1 108 ? -29.677 9.596 21.375 1.00 61.28 108 PRO A O 1
ATOM 894 N N . GLU A 1 109 ? -27.732 10.087 22.411 1.00 60.19 109 GLU A N 1
ATOM 895 C CA . GLU A 1 109 ? -27.813 9.016 23.393 1.00 60.19 109 GLU A CA 1
ATOM 896 C C . GLU A 1 109 ? -29.106 9.225 24.185 1.00 60.19 109 GLU A C 1
ATOM 898 O O . GLU A 1 109 ? -29.348 10.303 24.732 1.00 60.19 109 GLU A O 1
ATOM 903 N N . LYS A 1 110 ? -29.987 8.218 24.201 1.00 51.47 110 LYS A N 1
ATOM 904 C CA . LYS A 1 110 ? -31.115 8.212 25.132 1.00 51.47 110 LYS A CA 1
ATOM 905 C C . LYS A 1 110 ? -30.519 8.166 26.533 1.00 51.47 110 LYS A C 1
ATOM 907 O O . LYS A 1 110 ? -30.109 7.104 26.990 1.00 51.47 110 LYS A O 1
ATOM 912 N N . ASP A 1 111 ? -30.462 9.329 27.163 1.00 46.38 111 ASP A N 1
ATOM 913 C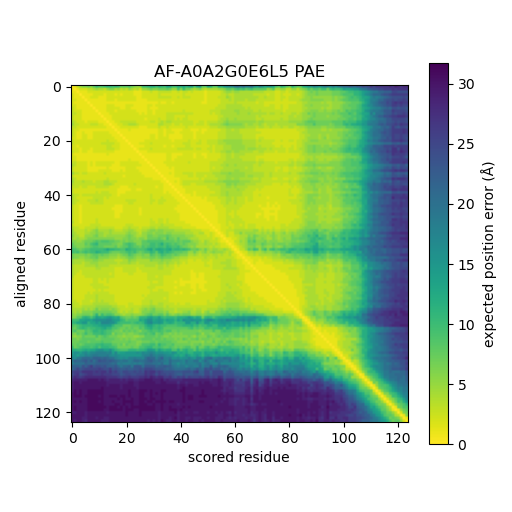 CA . ASP A 1 111 ? -30.082 9.543 28.550 1.00 46.38 111 ASP A CA 1
ATOM 914 C C . ASP A 1 111 ? -30.913 8.623 29.466 1.00 46.38 111 ASP A C 1
ATOM 916 O O . ASP A 1 111 ? -32.108 8.836 29.682 1.00 46.38 111 ASP A O 1
ATOM 920 N N . GLN A 1 112 ? -30.297 7.542 29.952 1.00 50.91 112 GLN A N 1
ATOM 921 C CA . GLN A 1 112 ? -30.914 6.592 30.883 1.00 50.91 112 GLN A CA 1
ATOM 922 C C . GLN A 1 112 ? -30.806 7.053 32.349 1.00 50.91 112 GLN A C 1
ATOM 924 O O . GLN A 1 112 ? -31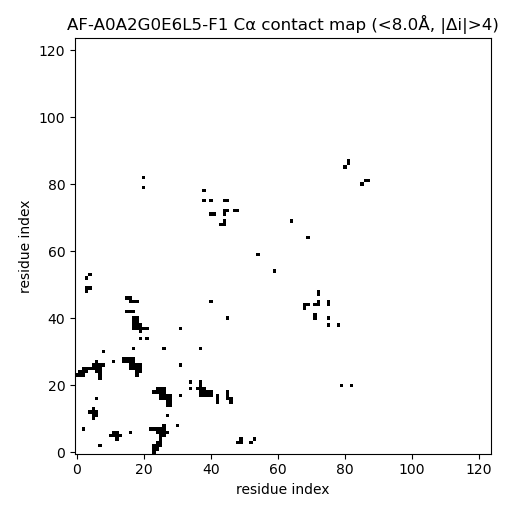.079 6.266 33.250 1.00 50.91 112 GLN A O 1
ATOM 929 N N . SER A 1 113 ? -30.459 8.316 32.629 1.00 43.62 113 SER A N 1
ATOM 930 C CA . SER A 1 113 ? -30.288 8.805 34.009 1.00 43.62 113 SER A CA 1
ATOM 931 C C . SER A 1 113 ? -31.579 9.228 34.736 1.00 43.62 113 SER A C 1
ATOM 933 O O . SER A 1 113 ? -31.517 9.689 35.874 1.00 43.62 113 SER A O 1
ATOM 935 N N . LYS A 1 114 ? -32.773 9.053 34.148 1.00 41.41 114 LYS A N 1
ATOM 936 C CA . LYS A 1 114 ? -34.049 9.504 34.757 1.00 41.41 114 LYS A CA 1
ATOM 937 C C . LYS A 1 114 ? -34.977 8.422 35.326 1.00 41.41 114 LYS A C 1
ATOM 939 O O . LYS A 1 114 ? -36.106 8.752 35.671 1.00 41.41 114 LYS A O 1
ATOM 944 N N . LYS A 1 115 ? -34.555 7.159 35.472 1.00 40.44 115 LYS A N 1
ATOM 945 C CA . LYS A 1 115 ? -35.460 6.087 35.953 1.00 40.44 115 LYS A CA 1
ATOM 946 C C . LYS A 1 115 ? -35.406 5.750 37.453 1.00 40.44 115 LYS A C 1
ATOM 948 O O . LYS A 1 115 ? -36.151 4.876 37.872 1.00 40.44 115 LYS A O 1
ATOM 953 N N . GLU A 1 116 ? -34.611 6.450 38.265 1.00 45.56 116 GLU A N 1
ATOM 954 C CA . GLU A 1 116 ? -34.444 6.139 39.705 1.00 45.56 116 GLU A CA 1
ATOM 955 C C . GLU A 1 116 ? -35.025 7.178 40.688 1.00 45.56 116 GLU A C 1
ATOM 957 O O . GLU A 1 116 ? -34.684 7.159 41.865 1.00 45.56 116 GLU A O 1
ATOM 962 N N . LYS A 1 117 ? -35.920 8.086 40.267 1.00 45.03 117 LYS A N 1
ATOM 963 C CA . LYS A 1 117 ? -36.514 9.086 41.190 1.00 45.03 117 LYS A CA 1
ATOM 964 C C . LYS A 1 117 ? -38.030 9.039 41.382 1.00 45.03 117 LYS A C 1
ATOM 966 O O . LYS A 1 117 ? -38.588 9.980 41.929 1.00 45.03 117 LYS A O 1
ATOM 971 N N . GLU A 1 118 ? -38.692 7.945 41.024 1.00 48.38 118 GLU A N 1
ATOM 972 C CA . GLU A 1 118 ? -40.117 7.759 41.338 1.00 48.38 118 GLU A CA 1
ATOM 973 C C . GLU A 1 118 ? -40.366 6.389 41.983 1.00 48.38 118 GLU A C 1
ATOM 975 O O . GLU A 1 118 ? -41.005 5.509 41.415 1.00 48.38 118 GLU A O 1
ATOM 980 N N . THR A 1 119 ? -39.859 6.200 43.202 1.00 37.75 119 THR A N 1
ATOM 981 C CA . THR A 1 119 ? -40.542 5.345 44.184 1.00 37.75 119 THR A CA 1
ATOM 982 C C . THR A 1 119 ? -41.463 6.249 44.998 1.00 37.75 119 THR A C 1
ATOM 984 O O . THR A 1 119 ? -40.949 7.123 45.695 1.00 37.75 119 THR A O 1
ATOM 987 N N . PRO A 1 120 ? -42.796 6.103 44.907 1.00 44.69 120 PRO A N 1
ATOM 988 C CA . PRO A 1 120 ? -43.703 6.861 45.752 1.00 44.69 120 PRO A CA 1
ATOM 989 C C . PRO A 1 120 ? -43.605 6.337 47.187 1.00 44.69 120 PRO A C 1
ATOM 991 O O . PRO A 1 120 ? -43.842 5.154 47.439 1.00 44.69 120 PRO A O 1
ATOM 994 N N . GLU A 1 121 ? -43.272 7.233 48.115 1.00 53.25 121 GLU A N 1
ATOM 995 C CA . GLU A 1 121 ? -43.642 7.098 49.522 1.00 53.25 121 GLU A CA 1
ATOM 996 C C . GLU A 1 121 ? -45.156 6.855 49.580 1.00 53.25 121 GLU A C 1
ATOM 998 O O . GLU A 1 121 ? -45.954 7.686 49.144 1.00 53.25 121 GLU A O 1
ATOM 1003 N N . LYS A 1 122 ? -45.556 5.678 50.062 1.00 41.69 122 LYS A N 1
ATOM 1004 C CA . LYS A 1 122 ? -46.907 5.452 50.564 1.00 41.69 122 LYS A CA 1
ATOM 1005 C C . LYS A 1 122 ? -46.812 5.310 52.074 1.00 41.69 122 LYS A C 1
ATOM 1007 O O . LYS A 1 122 ? -46.320 4.302 52.574 1.00 41.69 122 LYS A O 1
ATOM 1012 N N . GLU A 1 123 ? -47.248 6.367 52.742 1.00 40.22 123 GLU A N 1
ATOM 1013 C CA . GLU A 1 123 ? -47.767 6.355 54.103 1.00 40.22 123 GLU A CA 1
ATOM 1014 C C . GLU A 1 123 ? -49.062 5.521 54.137 1.00 40.22 123 GLU A C 1
ATOM 1016 O O . GLU A 1 123 ? -49.969 5.779 53.346 1.00 40.22 123 GLU A O 1
ATOM 1021 N N . GLU A 1 124 ? -49.083 4.480 54.975 1.00 39.09 124 GLU A N 1
ATOM 1022 C CA . GLU A 1 124 ? -50.120 4.074 55.958 1.00 39.09 124 GLU A CA 1
ATOM 1023 C C . GLU A 1 124 ? -49.840 2.652 56.471 1.00 39.09 124 GLU A C 1
ATOM 1025 O O . GLU A 1 124 ? -49.727 1.713 55.647 1.00 39.09 124 GLU A O 1
#

Radius of gyration: 23.73 Å; Cα contacts (8 Å, |Δi|>4): 105; chains: 1; bounding box: 68×30×68 Å

Mean predicted aligned error: 10.09 Å

Secondary structure (DSSP, 8-state):
--B-SS-TTT---SS-EEEETTTTEEEEGGGGGG-TTS----HHHHHHHHHHHTS-GGG-S-----HHHHHHHHHHHHHHHHHHH----HHHHHHHHHHHHTTTS-PPP---TTSSS-------

Solvent-accessible surface area (backbone atoms only — not comparable to full-atom values): 7891 Å² total; per-residue (Å²): 132,74,42,58,76,34,15,74,86,79,61,51,73,74,85,57,44,38,48,24,77,92,72,44,20,24,33,34,70,93,47,44,85,80,40,88,81,35,67,80,54,56,52,69,24,46,50,49,52,36,53,53,75,74,54,60,74,91,76,62,90,77,86,89,71,55,68,70,53,54,50,43,36,49,52,52,51,49,54,49,45,49,71,77,65,70,62,89,52,68,67,55,56,50,59,64,50,44,70,76,42,54,74,74,70,54,72,82,76,81,78,76,86,77,79,85,81,80,77,80,88,74,91,132

Sequence (124 aa):
APIWTHCVVCGETKGKFDYSSKYGGVICERHWSMDDHRYHADPRAVYFVRMFSAISYDKISGIHLKEETKQAIRELIDQLYDEYVGIHLKSKKFIDQMKSWAHVLKTPEKDQSKKEKETPEKEE

InterPro domains:
  IPR003717 Recombination protein O, RecO [PF02565] (1-92)
  IPR003717 Recombination protein O, RecO [PTHR33991] (4-101)
  IPR003717 Recombination protein O, RecO [TIGR00613] (5-98)
  IPR037278 ARFGAP/RecO-like zinc finger [SSF57863] (1-87)
  IPR042242 Recombination protein O, C-terminal [G3DSA:1.20.1440.120] (1-106)

pLDDT: mean 83.86, std 16.96, range [37.75, 97.81]

Organism: Enterococcus faecium (NCBI:txid1352)